Protein AF-A0AAF0U8C2-F1 (afdb_monomer)

Radius of gyration: 14.02 Å; Cα contacts (8 Å, |Δi|>4): 95; chains: 1; bounding box: 35×27×34 Å

Mean predicted aligned error: 8.29 Å

Nearest PDB structures (foldseek):
  4i93-assembly2_B  TM=7.259E-01  e=4.109E-09  Arabidopsis thaliana
  4i93-assembly1_A  TM=7.192E-01  e=2.064E-08  Arabidopsis thaliana
  7xdy-assembly2_B  TM=7.247E-01  e=1.144E-03  Arabidopsis thaliana
  6cpy-assembly2_B  TM=8.165E-01  e=7.124E-03  Zea mays
  3hgk-assembly3_C  TM=7.751E-01  e=4.160E-03  Solanum pimpinellifolium

Foldseek 3Di:
DDPVLVVLVVVLVVVLVVVCVVVVDDDQLSSLQSVLQNLLCSQQVDRADLVCSVVPLVPDDLVNSGDPVCVPQADPVLSVLSNVLSVQSSDPDSVSHDGPVVVVVSVVVSVVVNPD

Sequence (116 aa):
MKWAMRLRVAFYLSQALDYCSSKGRVTPESVVYIFGTMLLDLLSGKHIPPSHALDLIRGKNFLMLMNSCLEGHFSNDDGSELVQLATRCLQYEARERPNAKSLVTSLMSLQKETEV

Solvent-accessible surface area (backbone atoms only — not comparable to full-atom values): 6716 Å² total; per-residue (Å²): 134,61,72,69,59,56,54,48,54,54,53,48,54,50,50,50,49,49,54,35,60,75,66,77,63,77,43,75,53,58,53,34,30,53,49,15,36,52,46,51,23,65,45,34,70,45,91,54,55,72,87,50,47,59,56,54,64,76,74,49,64,68,79,78,48,50,27,79,91,50,67,87,75,58,55,75,64,56,52,50,53,51,50,53,50,20,53,39,21,55,39,86,54,59,86,67,28,65,52,72,68,58,49,53,53,56,51,51,53,57,52,64,74,64,76,118

InterPro domains:
  IPR011009 Protein kinase-like domain superfamily [SSF56112] (22-112)
  IPR045845 Serine/threonine-protein kinase BSK [PTHR45863] (23-116)

Organism: Solanum verrucosum (NCBI:txid315347)

Secondary structure (DSSP, 8-state):
--HHHHHHHHHHHHHHHHHHHHTS---HHHHHHHHHHHHHHHHHSS---HHHHHHHHHHS-HHHHS-TTSTTTS-HHHHHHHHHHHHHHT-SSGGGSPPHHHHHHHHHHHHHHT--

pLDDT: mean 74.22, std 11.4, range [41.19, 93.0]

Structure (mmCIF, N/CA/C/O backbone):
data_AF-A0AAF0U8C2-F1
#
_entry.id   AF-A0AAF0U8C2-F1
#
loop_
_atom_site.group_PDB
_atom_site.id
_atom_site.type_symbol
_atom_site.label_atom_id
_atom_site.label_alt_id
_atom_site.label_comp_id
_atom_site.label_asym_id
_atom_site.label_entity_id
_atom_site.label_seq_id
_atom_site.pdbx_PDB_ins_code
_atom_site.Cartn_x
_atom_site.Cartn_y
_atom_site.Cartn_z
_atom_site.occupancy
_atom_site.B_iso_or_equiv
_atom_site.auth_seq_id
_atom_site.auth_comp_id
_atom_site.auth_asym_id
_atom_site.auth_atom_id
_atom_site.pdbx_PDB_model_num
ATOM 1 N N . MET A 1 1 ? -3.059 -0.627 17.576 1.00 53.72 1 MET A N 1
ATOM 2 C CA . MET A 1 1 ? -2.385 -1.595 16.668 1.00 53.72 1 MET A CA 1
ATOM 3 C C . MET A 1 1 ? -2.224 -2.957 17.356 1.00 53.72 1 MET A C 1
ATOM 5 O O . MET A 1 1 ? -1.328 -3.102 18.182 1.00 53.72 1 MET A O 1
ATOM 9 N N . LYS A 1 2 ? -3.085 -3.945 17.061 1.00 73.00 2 LYS A N 1
ATOM 10 C CA . LYS A 1 2 ? -2.978 -5.319 17.610 1.00 73.00 2 LYS A CA 1
ATOM 11 C C . LYS A 1 2 ? -1.702 -6.012 17.080 1.00 73.00 2 LYS A C 1
ATOM 13 O O . LYS A 1 2 ? -1.341 -5.799 15.925 1.00 73.00 2 LYS A O 1
ATOM 18 N N . TRP A 1 3 ? -1.038 -6.857 17.883 1.00 70.31 3 TRP A N 1
ATOM 19 C CA . TRP A 1 3 ? 0.205 -7.590 17.533 1.00 70.31 3 TRP A CA 1
ATOM 20 C C . TRP A 1 3 ? 0.158 -8.283 16.157 1.00 70.31 3 TRP A C 1
ATOM 22 O O . TRP A 1 3 ? 1.112 -8.210 15.385 1.00 70.31 3 TRP A O 1
ATOM 32 N N . ALA A 1 4 ? -0.995 -8.853 15.799 1.00 64.44 4 ALA A N 1
ATOM 33 C CA . ALA A 1 4 ? -1.225 -9.494 14.506 1.00 64.44 4 ALA A CA 1
ATOM 34 C C . ALA A 1 4 ? -0.991 -8.568 13.293 1.00 64.44 4 ALA A C 1
ATOM 36 O O . ALA A 1 4 ? -0.468 -9.017 12.278 1.00 64.44 4 ALA A O 1
ATOM 37 N N . MET A 1 5 ? -1.326 -7.274 13.385 1.00 67.62 5 MET A N 1
ATOM 38 C CA . MET A 1 5 ? -1.074 -6.322 12.291 1.00 67.62 5 MET A CA 1
ATOM 39 C C . MET A 1 5 ? 0.422 -6.054 12.112 1.00 67.62 5 MET A C 1
ATOM 41 O O . MET A 1 5 ? 0.897 -5.959 10.985 1.00 67.62 5 MET A O 1
ATOM 45 N N . ARG A 1 6 ? 1.180 -5.988 13.214 1.00 70.00 6 ARG A N 1
ATOM 46 C CA . ARG A 1 6 ? 2.633 -5.762 13.169 1.00 70.00 6 ARG A CA 1
ATOM 47 C C . ARG A 1 6 ? 3.360 -6.937 12.513 1.00 70.00 6 ARG A C 1
ATOM 49 O O . ARG A 1 6 ? 4.198 -6.722 11.644 1.00 70.00 6 ARG A O 1
ATOM 56 N N . LEU A 1 7 ? 2.991 -8.167 12.879 1.00 72.81 7 LEU A N 1
ATOM 57 C CA . LEU A 1 7 ? 3.533 -9.379 12.255 1.00 72.81 7 LEU A CA 1
ATOM 58 C C . LEU A 1 7 ? 3.214 -9.458 10.760 1.00 72.81 7 LEU A C 1
ATOM 60 O O . LEU A 1 7 ? 4.071 -9.856 9.977 1.00 72.81 7 LEU A O 1
ATOM 64 N N . ARG A 1 8 ? 2.012 -9.035 10.354 1.00 67.81 8 ARG A N 1
ATOM 65 C CA . ARG A 1 8 ? 1.648 -8.970 8.935 1.00 67.81 8 ARG A CA 1
ATOM 66 C C . ARG A 1 8 ? 2.541 -8.009 8.166 1.00 67.81 8 ARG A C 1
ATOM 68 O O . ARG A 1 8 ? 3.118 -8.423 7.172 1.00 67.81 8 ARG A O 1
ATOM 75 N N . VAL A 1 9 ? 2.720 -6.777 8.646 1.00 73.12 9 VAL A N 1
ATOM 76 C CA . VAL A 1 9 ? 3.624 -5.802 8.007 1.00 73.12 9 VAL A CA 1
ATOM 77 C C . VAL A 1 9 ? 5.038 -6.375 7.855 1.00 73.12 9 VAL A C 1
ATOM 79 O O . VAL A 1 9 ? 5.608 -6.308 6.770 1.00 73.12 9 VAL A O 1
ATOM 82 N N . ALA A 1 10 ? 5.582 -6.999 8.905 1.00 75.94 10 ALA A N 1
ATOM 83 C CA . ALA A 1 10 ? 6.913 -7.607 8.858 1.00 75.94 10 ALA A CA 1
ATOM 84 C C . ALA A 1 10 ? 7.021 -8.737 7.815 1.00 75.94 10 ALA A C 1
ATOM 86 O O . ALA A 1 10 ? 7.993 -8.787 7.063 1.00 75.94 10 ALA A O 1
ATOM 87 N N . PHE A 1 11 ? 6.012 -9.608 7.730 1.00 74.69 11 PHE A N 1
ATOM 88 C CA . PHE A 1 11 ? 5.945 -10.677 6.730 1.00 74.69 11 PHE A CA 1
ATOM 89 C C . PHE A 1 11 ? 5.855 -10.145 5.289 1.00 74.69 11 PHE A C 1
ATOM 91 O O . PHE A 1 11 ? 6.453 -10.710 4.380 1.00 74.69 11 PHE A O 1
ATOM 98 N N . TYR A 1 12 ? 5.161 -9.030 5.049 1.00 67.56 12 TYR A N 1
ATOM 99 C CA . TYR A 1 12 ? 5.122 -8.442 3.704 1.00 67.56 12 TYR A CA 1
ATOM 100 C C . TYR A 1 12 ? 6.420 -7.752 3.326 1.00 67.56 12 TYR A C 1
ATOM 102 O O . TYR A 1 12 ? 6.844 -7.860 2.179 1.00 67.56 12 TYR A O 1
ATOM 110 N N . LEU A 1 13 ? 7.079 -7.081 4.273 1.00 75.81 13 LEU A N 1
ATOM 111 C CA . LEU A 1 13 ? 8.407 -6.529 4.023 1.00 75.81 13 LEU A CA 1
ATOM 112 C C . LEU A 1 13 ? 9.390 -7.642 3.636 1.00 75.81 13 LEU A C 1
ATOM 114 O O . LEU A 1 13 ? 10.177 -7.445 2.712 1.00 75.81 13 LEU A O 1
ATOM 118 N N . SER A 1 14 ? 9.304 -8.826 4.260 1.00 76.50 14 SER A N 1
ATOM 119 C CA . SER A 1 14 ? 10.145 -9.965 3.872 1.00 76.50 14 SER A CA 1
ATOM 120 C C . SER A 1 14 ?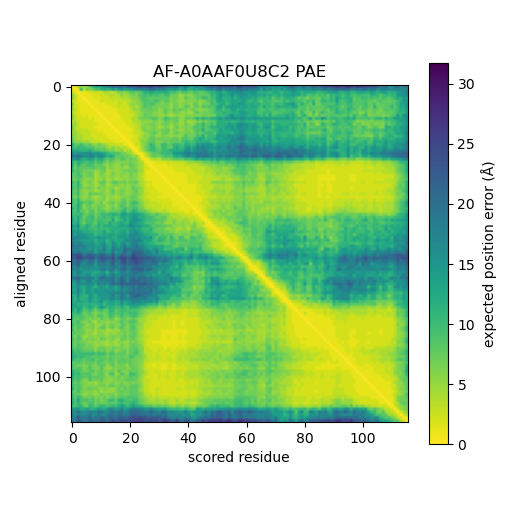 9.793 -10.532 2.492 1.00 76.50 14 SER A C 1
ATOM 122 O O . SER A 1 14 ? 10.706 -10.787 1.713 1.00 76.50 14 SER A O 1
ATOM 124 N N . GLN A 1 15 ? 8.510 -10.659 2.132 1.00 70.19 15 GLN A N 1
ATOM 125 C CA . GLN A 1 15 ? 8.107 -11.065 0.774 1.00 70.19 15 GLN A CA 1
ATOM 126 C C . GLN A 1 15 ? 8.514 -10.042 -0.294 1.00 70.19 15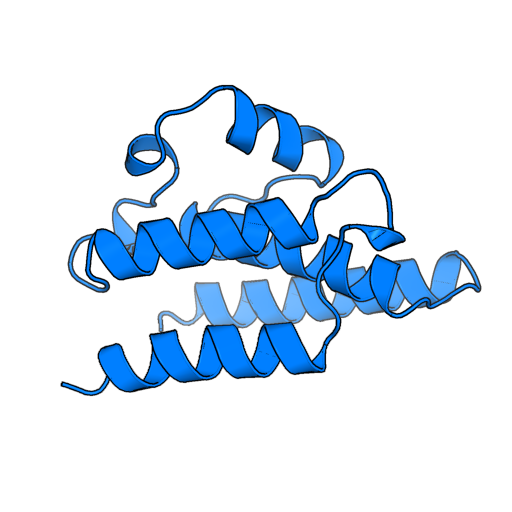 GLN A C 1
ATOM 128 O O . GLN A 1 15 ? 8.946 -10.421 -1.381 1.00 70.19 15 GLN A O 1
ATOM 133 N N . ALA A 1 16 ? 8.402 -8.746 0.008 1.00 70.69 16 ALA A N 1
ATOM 134 C CA . ALA A 1 16 ? 8.835 -7.679 -0.884 1.00 70.69 16 ALA A CA 1
ATOM 135 C C . ALA A 1 16 ? 10.344 -7.764 -1.136 1.00 70.69 16 ALA A C 1
ATOM 137 O O . ALA A 1 16 ? 10.777 -7.683 -2.283 1.00 70.69 16 ALA A O 1
ATOM 138 N N . LEU A 1 17 ? 11.127 -7.978 -0.074 1.00 71.06 17 LEU A N 1
ATOM 139 C CA . LEU A 1 17 ? 12.571 -8.193 -0.147 1.00 71.06 17 LEU A CA 1
ATOM 140 C C . LEU A 1 17 ? 12.926 -9.447 -0.960 1.00 71.06 17 LEU A C 1
ATOM 142 O O . LEU A 1 17 ? 13.805 -9.371 -1.813 1.00 71.06 17 LEU A O 1
ATOM 146 N N . ASP A 1 18 ? 12.228 -10.566 -0.759 1.00 75.25 18 ASP A N 1
ATOM 147 C CA . ASP A 1 18 ? 12.458 -11.814 -1.501 1.00 75.25 18 ASP A CA 1
ATOM 148 C C . ASP A 1 18 ? 12.103 -11.689 -2.995 1.00 75.25 18 ASP A C 1
ATOM 150 O O . ASP A 1 18 ? 12.884 -12.076 -3.869 1.00 75.25 18 ASP A O 1
ATOM 154 N N . TYR A 1 19 ? 10.976 -11.047 -3.323 1.00 68.62 19 TYR A N 1
ATOM 155 C CA . TYR A 1 19 ? 10.604 -10.735 -4.708 1.00 68.62 19 TYR A CA 1
ATOM 156 C C . TYR A 1 19 ? 11.641 -9.823 -5.382 1.00 68.62 19 TYR A C 1
ATOM 158 O O . TYR A 1 19 ? 12.044 -10.051 -6.525 1.00 68.62 19 TYR A O 1
ATOM 166 N N . CYS A 1 20 ? 12.104 -8.802 -4.656 1.00 67.44 20 CYS A N 1
ATOM 167 C CA . CYS A 1 20 ? 13.154 -7.888 -5.092 1.00 67.44 20 CYS A CA 1
ATOM 168 C C . CYS A 1 20 ? 14.484 -8.618 -5.358 1.00 67.44 20 CYS A C 1
ATOM 170 O O . CYS A 1 20 ? 15.110 -8.389 -6.395 1.00 67.44 20 CYS A O 1
ATOM 172 N N . SER A 1 21 ? 14.882 -9.524 -4.460 1.00 67.06 21 SER A N 1
ATOM 173 C CA . SER A 1 21 ? 16.098 -10.338 -4.581 1.00 67.06 21 SER A CA 1
ATOM 174 C C . SER A 1 21 ? 16.027 -11.343 -5.732 1.00 67.06 21 SER A C 1
ATOM 176 O O . SER A 1 21 ? 16.964 -11.448 -6.519 1.00 67.06 21 SER A O 1
ATOM 178 N N . SER A 1 22 ? 14.915 -12.069 -5.866 1.00 70.12 22 SER A N 1
ATOM 179 C CA . SER A 1 22 ? 14.769 -13.171 -6.831 1.00 70.12 22 SER A CA 1
ATOM 180 C C . SER A 1 22 ? 14.662 -12.709 -8.287 1.00 70.12 22 SER A C 1
ATOM 182 O O . SER A 1 22 ? 15.096 -13.417 -9.195 1.00 70.12 22 SER A O 1
ATOM 184 N N . LYS A 1 23 ? 14.109 -11.516 -8.539 1.00 66.81 23 LYS A N 1
ATOM 185 C CA . LYS A 1 23 ? 13.924 -10.979 -9.900 1.00 66.81 23 LYS A CA 1
ATOM 186 C C . LYS A 1 23 ? 15.109 -10.157 -10.412 1.00 66.81 23 LYS A C 1
ATOM 188 O O . LYS A 1 23 ? 15.090 -9.745 -11.572 1.00 66.81 23 LYS A O 1
ATOM 193 N N . GLY A 1 24 ? 16.110 -9.880 -9.571 1.00 64.81 24 GLY A N 1
ATOM 194 C CA . GLY A 1 24 ? 17.327 -9.144 -9.946 1.00 64.81 24 GLY A CA 1
ATOM 195 C C . GLY A 1 24 ? 17.097 -7.713 -10.460 1.00 64.81 24 GLY A C 1
ATOM 196 O O . GLY A 1 24 ? 18.006 -7.105 -11.019 1.00 64.81 24 GLY A O 1
ATOM 197 N N . ARG A 1 25 ? 15.882 -7.170 -10.310 1.00 62.34 25 ARG A N 1
ATOM 198 C CA . ARG A 1 25 ? 15.482 -5.826 -10.752 1.00 62.34 25 ARG A CA 1
ATOM 199 C C . ARG A 1 25 ? 14.573 -5.198 -9.708 1.00 62.34 25 ARG A C 1
ATOM 201 O O . ARG A 1 25 ? 13.349 -5.260 -9.811 1.00 62.34 25 ARG A O 1
ATOM 208 N N . VAL A 1 26 ? 15.186 -4.580 -8.705 1.00 72.94 26 VAL A N 1
ATOM 209 C CA . VAL A 1 26 ? 14.468 -3.739 -7.747 1.00 72.94 26 VAL A CA 1
ATOM 210 C C . VAL A 1 26 ? 14.256 -2.382 -8.393 1.00 72.94 26 VAL A C 1
ATOM 212 O O . VAL A 1 26 ? 15.185 -1.588 -8.513 1.00 72.94 26 VAL A O 1
ATOM 215 N N . THR A 1 27 ? 13.035 -2.138 -8.849 1.00 82.06 27 THR A N 1
ATOM 216 C CA . THR A 1 27 ? 12.629 -0.823 -9.355 1.00 82.06 27 THR A CA 1
ATOM 217 C C . THR A 1 27 ? 11.764 -0.136 -8.300 1.00 82.06 27 THR A C 1
ATOM 219 O O . THR A 1 27 ? 10.963 -0.824 -7.651 1.00 82.06 27 THR A O 1
ATOM 222 N N . PRO A 1 28 ? 11.879 1.186 -8.101 1.00 81.81 28 PRO A N 1
ATOM 223 C CA . PRO A 1 28 ? 10.994 1.916 -7.195 1.00 81.81 28 PRO A CA 1
ATOM 224 C C . PRO A 1 28 ? 9.513 1.595 -7.445 1.00 81.81 28 PRO A C 1
ATOM 226 O O . PRO A 1 28 ? 8.747 1.384 -6.511 1.00 81.81 28 PRO A O 1
ATOM 229 N N . GLU A 1 29 ? 9.125 1.441 -8.707 1.00 86.38 29 GLU A N 1
ATOM 230 C CA . GLU A 1 29 ? 7.759 1.169 -9.141 1.00 86.38 29 GLU A CA 1
ATOM 231 C C . GLU A 1 29 ? 7.284 -0.232 -8.732 1.00 86.38 29 GLU A C 1
ATOM 233 O O . GLU A 1 29 ? 6.106 -0.420 -8.419 1.00 86.38 29 GLU A O 1
ATOM 238 N N . SER A 1 30 ? 8.175 -1.232 -8.724 1.00 83.00 30 SER A N 1
ATOM 239 C CA . SER A 1 30 ? 7.854 -2.571 -8.204 1.00 83.00 30 SER A CA 1
ATOM 240 C C . SER A 1 30 ? 7.640 -2.572 -6.691 1.00 83.00 30 SER A C 1
ATOM 242 O O . SER A 1 30 ? 6.718 -3.228 -6.210 1.00 83.00 30 SER A O 1
ATOM 244 N N . VAL A 1 31 ? 8.425 -1.783 -5.950 1.00 83.19 31 VAL A N 1
ATOM 245 C CA . VAL A 1 31 ? 8.262 -1.629 -4.496 1.00 83.19 31 VAL A CA 1
ATOM 246 C C . VAL A 1 31 ? 6.931 -0.948 -4.183 1.00 83.19 31 VAL A C 1
ATOM 248 O O . VAL A 1 31 ? 6.196 -1.409 -3.313 1.00 83.19 31 VAL A O 1
ATOM 251 N N . VAL A 1 32 ? 6.578 0.094 -4.940 1.00 89.06 32 VAL A N 1
ATOM 252 C CA . VAL A 1 32 ? 5.286 0.787 -4.824 1.00 89.06 32 VAL A CA 1
ATOM 253 C C . VAL A 1 32 ? 4.113 -0.159 -5.080 1.00 89.06 32 VAL A C 1
ATOM 255 O O . VAL A 1 32 ? 3.140 -0.148 -4.332 1.00 89.06 32 VAL A O 1
ATOM 258 N N . TYR A 1 33 ? 4.210 -1.020 -6.092 1.00 85.94 33 TYR A N 1
ATOM 259 C CA . TYR A 1 33 ? 3.156 -1.989 -6.390 1.00 85.94 33 TYR A CA 1
ATOM 260 C C . TYR A 1 33 ? 2.918 -2.969 -5.235 1.00 85.94 33 TYR A C 1
ATOM 262 O O . TYR A 1 33 ? 1.782 -3.163 -4.801 1.00 85.94 33 TYR A O 1
ATOM 270 N N . ILE A 1 34 ? 3.994 -3.535 -4.679 1.00 82.50 34 ILE A N 1
ATOM 271 C CA . ILE A 1 34 ? 3.903 -4.446 -3.529 1.00 82.50 34 ILE A CA 1
ATOM 272 C C . ILE A 1 34 ? 3.361 -3.701 -2.302 1.00 82.50 34 ILE A C 1
ATOM 274 O O . ILE A 1 34 ? 2.502 -4.219 -1.587 1.00 82.50 34 ILE A O 1
ATOM 278 N N . PHE A 1 35 ? 3.773 -2.451 -2.097 1.00 86.25 35 PHE A N 1
ATOM 279 C CA . PHE A 1 35 ? 3.226 -1.604 -1.042 1.00 86.25 35 PHE A CA 1
ATOM 280 C C . PHE A 1 35 ? 1.703 -1.412 -1.171 1.00 86.25 35 PHE A C 1
ATOM 282 O O . PHE A 1 35 ? 0.989 -1.511 -0.176 1.00 86.25 35 PHE A O 1
ATOM 289 N N . GLY A 1 36 ? 1.183 -1.233 -2.390 1.00 87.94 36 GLY A N 1
ATOM 290 C CA . GLY A 1 36 ? -0.258 -1.151 -2.651 1.00 87.94 36 GLY A CA 1
ATOM 291 C C . GLY A 1 36 ? -1.038 -2.390 -2.202 1.00 87.94 36 GLY A C 1
ATOM 292 O O . GLY A 1 36 ? -2.102 -2.260 -1.599 1.00 87.94 36 GLY A O 1
ATOM 293 N N . THR A 1 37 ? -0.488 -3.590 -2.420 1.00 82.81 37 THR A N 1
ATOM 294 C CA . THR A 1 37 ? -1.108 -4.834 -1.921 1.00 82.81 37 THR A CA 1
ATOM 295 C C . THR A 1 37 ? -1.125 -4.887 -0.394 1.00 82.81 37 THR A C 1
ATOM 297 O O . THR A 1 37 ? -2.139 -5.245 0.201 1.00 82.81 37 THR A O 1
ATOM 300 N N . MET A 1 38 ? -0.049 -4.429 0.254 1.00 83.38 38 MET A N 1
ATOM 301 C CA . MET A 1 38 ? 0.026 -4.356 1.712 1.00 83.38 38 MET A CA 1
ATOM 302 C C . MET A 1 38 ? -1.030 -3.402 2.291 1.00 83.38 38 MET A C 1
ATOM 304 O O . MET A 1 38 ? -1.629 -3.721 3.316 1.00 83.38 38 MET A O 1
ATOM 308 N N . LEU A 1 39 ? -1.302 -2.265 1.637 1.00 84.62 39 LEU A N 1
ATOM 309 C CA . LEU A 1 39 ? -2.363 -1.345 2.063 1.00 84.62 39 LEU A CA 1
ATOM 310 C C . LEU A 1 39 ? -3.749 -2.008 2.034 1.00 84.62 39 LEU A C 1
ATOM 312 O O . LEU A 1 39 ? -4.484 -1.915 3.017 1.00 84.62 39 LEU A O 1
ATOM 316 N N . LEU A 1 40 ? -4.095 -2.723 0.957 1.00 80.06 40 LEU A N 1
ATOM 317 C CA . LEU A 1 40 ? -5.371 -3.451 0.880 1.00 80.06 40 LEU A CA 1
ATOM 318 C C . LEU A 1 40 ? -5.479 -4.556 1.936 1.00 80.06 40 LEU A C 1
ATOM 320 O O . LEU A 1 40 ? -6.559 -4.809 2.472 1.00 80.06 40 LEU A O 1
ATOM 324 N N . ASP A 1 41 ? -4.369 -5.206 2.260 1.00 78.44 41 ASP A N 1
ATOM 325 C CA . ASP A 1 41 ? -4.324 -6.257 3.272 1.00 78.44 41 ASP A CA 1
ATOM 326 C C . ASP A 1 41 ? -4.500 -5.710 4.686 1.00 78.44 41 ASP A C 1
ATOM 328 O O . ASP A 1 41 ? -5.156 -6.340 5.521 1.00 78.44 41 ASP A O 1
ATOM 332 N N . LEU A 1 42 ? -3.946 -4.525 4.948 1.00 78.00 42 LEU A N 1
ATOM 333 C CA . LEU A 1 42 ? -4.172 -3.789 6.188 1.00 78.00 42 LEU A CA 1
ATOM 334 C C . LEU A 1 42 ? -5.645 -3.405 6.328 1.00 78.00 42 LEU A C 1
ATOM 336 O O . LEU A 1 42 ? -6.233 -3.682 7.371 1.00 78.00 42 LEU A O 1
ATOM 340 N N . LEU A 1 43 ? -6.241 -2.856 5.268 1.00 77.12 43 LEU A N 1
ATOM 341 C CA . LEU A 1 43 ? -7.643 -2.431 5.226 1.00 77.12 43 LEU A CA 1
ATOM 342 C C . LEU A 1 43 ? -8.628 -3.600 5.345 1.00 77.12 43 LEU A C 1
ATOM 344 O O . LEU A 1 43 ? -9.602 -3.532 6.092 1.00 77.12 43 LEU A O 1
ATOM 348 N N . SER A 1 44 ? -8.366 -4.700 4.644 1.00 75.44 44 SER A N 1
ATOM 349 C CA . SER A 1 44 ? -9.262 -5.859 4.619 1.00 75.44 44 SER A CA 1
ATOM 350 C C . SER A 1 44 ? -9.051 -6.845 5.746 1.00 75.44 44 SER A C 1
ATOM 352 O O . SER A 1 44 ? -9.913 -7.686 6.014 1.00 75.44 44 SER A O 1
ATOM 354 N N . GLY A 1 45 ? -7.892 -6.791 6.403 1.00 73.94 45 GLY A N 1
ATOM 355 C CA . GLY A 1 45 ? -7.477 -7.828 7.331 1.00 73.94 45 GLY A CA 1
ATOM 356 C C . GLY A 1 45 ? -7.426 -9.218 6.696 1.00 73.94 45 GLY A C 1
ATOM 357 O O . GLY A 1 45 ? -7.365 -10.206 7.427 1.00 73.94 45 GLY A O 1
ATOM 358 N N . LYS A 1 46 ? -7.366 -9.328 5.367 1.00 73.00 46 LYS A N 1
ATOM 359 C CA . LYS A 1 46 ? -7.195 -10.586 4.625 1.00 73.00 46 LYS A CA 1
ATOM 360 C C . LYS A 1 46 ? -5.899 -10.534 3.832 1.00 73.00 46 LYS A C 1
ATOM 362 O O . LYS A 1 46 ? -5.413 -9.447 3.557 1.00 73.00 46 LYS A O 1
ATOM 367 N N . HIS A 1 47 ? -5.309 -11.689 3.552 1.00 72.31 47 HIS A N 1
ATOM 368 C CA . HIS A 1 47 ? -4.177 -11.767 2.634 1.00 72.31 47 HIS A CA 1
ATOM 369 C C . HIS A 1 47 ? -4.726 -11.733 1.207 1.00 72.31 47 HIS A C 1
ATOM 371 O O . HIS A 1 47 ? -5.443 -12.658 0.818 1.00 72.31 47 HIS A O 1
ATOM 377 N N . ILE A 1 48 ? -4.443 -10.668 0.459 1.00 69.19 48 ILE A N 1
ATOM 378 C CA . ILE A 1 48 ? -4.878 -10.486 -0.922 1.00 69.19 48 ILE A CA 1
ATOM 379 C C . ILE A 1 48 ? -3.656 -10.684 -1.821 1.00 69.19 48 ILE A C 1
ATOM 381 O O . ILE A 1 48 ? -2.7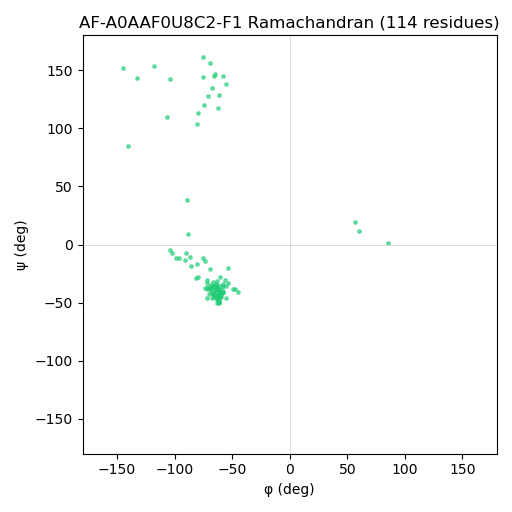58 -9.841 -1.852 1.00 69.19 48 ILE A O 1
ATOM 385 N N . PRO A 1 49 ? -3.603 -11.782 -2.594 1.00 67.88 49 PRO A N 1
ATOM 386 C CA . PRO A 1 49 ? -2.555 -11.955 -3.584 1.00 67.88 49 PRO A CA 1
ATOM 387 C C . PRO A 1 49 ? -2.563 -10.790 -4.586 1.00 67.88 49 PRO A C 1
ATOM 389 O O . PRO A 1 49 ? -3.649 -10.348 -4.975 1.00 67.88 49 PRO A O 1
ATOM 392 N N . PRO A 1 50 ? -1.399 -10.340 -5.088 1.00 66.25 50 PRO A N 1
ATOM 393 C CA . PRO A 1 50 ? -1.328 -9.225 -6.034 1.00 66.25 50 PRO A CA 1
ATOM 394 C C . PRO A 1 50 ? -2.210 -9.407 -7.278 1.00 66.25 50 PRO A C 1
ATOM 396 O O . PRO A 1 50 ? -2.786 -8.443 -7.776 1.00 66.25 50 PRO A O 1
ATOM 399 N N . SER A 1 51 ? -2.385 -10.653 -7.735 1.00 67.38 51 SER A N 1
ATOM 400 C CA . SER A 1 51 ? -3.276 -11.004 -8.847 1.00 67.38 51 SER A CA 1
ATOM 401 C C . SER A 1 51 ? -4.752 -10.702 -8.574 1.00 67.38 51 SER A C 1
ATOM 403 O O . SER A 1 51 ? -5.475 -10.371 -9.501 1.00 67.38 51 SER A O 1
ATOM 405 N N . HIS A 1 52 ? -5.193 -10.786 -7.318 1.00 66.06 52 HIS A N 1
ATOM 406 C CA . HIS A 1 52 ? -6.582 -10.564 -6.907 1.00 66.06 52 HIS A CA 1
ATOM 407 C C . HIS A 1 52 ? -6.843 -9.133 -6.415 1.00 66.06 52 HIS A C 1
ATOM 409 O O . HIS A 1 52 ? -7.996 -8.738 -6.247 1.00 66.06 52 HIS A O 1
ATOM 415 N N . ALA A 1 53 ? -5.791 -8.343 -6.182 1.00 67.38 53 ALA A N 1
ATOM 416 C CA . ALA A 1 53 ? -5.894 -6.980 -5.666 1.00 67.38 53 ALA A CA 1
ATOM 417 C C . ALA A 1 53 ? -6.698 -6.056 -6.601 1.00 67.38 53 ALA A C 1
ATOM 419 O O . ALA A 1 53 ? -7.547 -5.292 -6.143 1.00 67.38 53 ALA A O 1
ATOM 420 N N . LEU A 1 54 ? -6.484 -6.174 -7.915 1.00 65.38 54 LEU A N 1
ATOM 421 C CA . LEU A 1 54 ? -7.192 -5.383 -8.927 1.00 65.38 54 LEU A CA 1
ATOM 422 C C . LEU A 1 54 ? -8.672 -5.766 -9.057 1.00 65.38 54 LEU A C 1
ATOM 424 O O . LEU A 1 54 ? -9.517 -4.883 -9.207 1.00 65.38 54 LEU A O 1
ATOM 428 N N . ASP A 1 55 ? -8.993 -7.055 -8.945 1.00 66.12 55 ASP A N 1
ATOM 429 C CA . ASP A 1 55 ? -10.377 -7.546 -8.992 1.00 66.12 55 ASP A CA 1
ATOM 430 C C . ASP A 1 55 ? -11.1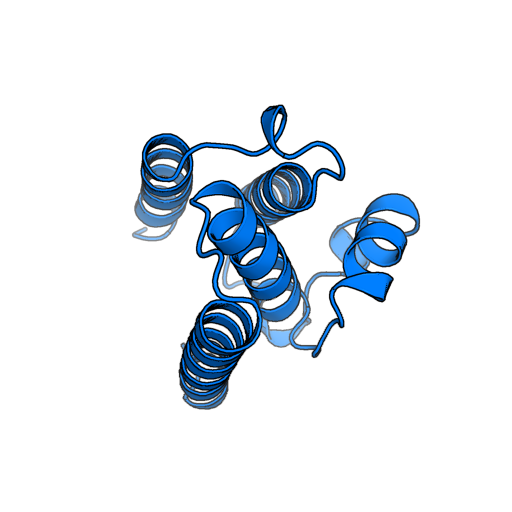76 -7.079 -7.770 1.00 66.12 55 ASP A C 1
ATOM 432 O O . ASP A 1 55 ? -12.352 -6.725 -7.872 1.00 66.12 55 ASP A O 1
ATOM 436 N N . LEU A 1 56 ? -10.517 -7.012 -6.610 1.00 65.19 56 LEU A N 1
ATOM 437 C CA . LEU A 1 56 ? -11.103 -6.500 -5.375 1.00 65.19 56 LEU A CA 1
ATOM 438 C C . LEU A 1 56 ? -11.379 -4.995 -5.436 1.00 65.19 56 LEU A C 1
ATOM 440 O O . LEU A 1 56 ? -12.423 -4.569 -4.947 1.00 65.19 56 LEU A O 1
ATOM 444 N N . ILE A 1 57 ? -10.497 -4.213 -6.065 1.00 65.94 57 ILE A N 1
ATOM 445 C CA . ILE A 1 57 ? -10.694 -2.770 -6.269 1.00 65.94 57 ILE A CA 1
ATOM 446 C C . ILE A 1 57 ? -11.814 -2.493 -7.282 1.00 65.94 57 ILE A C 1
ATOM 448 O O . ILE A 1 57 ? -12.624 -1.596 -7.076 1.00 65.94 57 ILE A O 1
ATOM 452 N N . ARG A 1 58 ? -11.870 -3.248 -8.386 1.00 64.31 58 ARG A N 1
ATOM 453 C CA . ARG A 1 58 ? -12.826 -3.001 -9.481 1.00 64.31 58 ARG A CA 1
ATOM 454 C C . ARG A 1 58 ? -14.236 -3.523 -9.202 1.00 64.31 58 ARG A C 1
ATOM 456 O O . ARG A 1 58 ? -15.190 -2.994 -9.761 1.00 64.31 58 ARG A O 1
ATO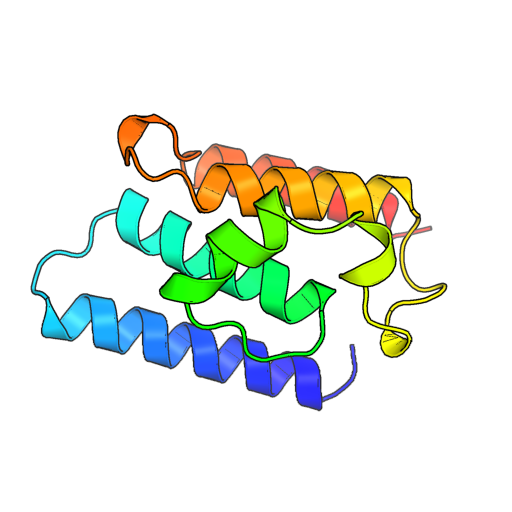M 463 N N . GLY A 1 59 ? -14.368 -4.572 -8.390 1.00 54.88 59 GLY A N 1
ATOM 464 C CA . GLY A 1 59 ? -15.626 -5.304 -8.223 1.00 54.88 59 GLY A CA 1
ATOM 465 C C . GLY A 1 59 ? -16.418 -5.009 -6.948 1.00 54.88 59 GLY A C 1
ATOM 466 O O . GLY A 1 59 ? -17.522 -5.536 -6.813 1.00 54.88 59 GLY A O 1
ATOM 467 N N . LYS A 1 60 ? -15.894 -4.234 -5.985 1.00 57.81 60 LYS A N 1
ATOM 468 C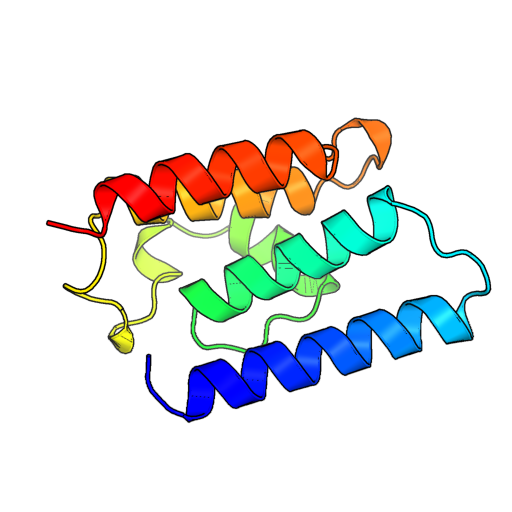 CA . LYS A 1 60 ? -16.539 -4.068 -4.669 1.00 57.81 60 LYS A CA 1
ATOM 469 C C . LYS A 1 60 ? -16.646 -2.622 -4.210 1.00 57.81 60 LYS A C 1
ATOM 471 O O . LYS A 1 60 ? -15.734 -1.822 -4.370 1.00 57.81 60 LYS A O 1
ATOM 476 N N . ASN A 1 61 ? -17.765 -2.339 -3.544 1.00 58.34 61 ASN A N 1
ATOM 477 C CA . ASN A 1 61 ? -17.957 -1.129 -2.759 1.00 58.34 61 ASN A CA 1
ATOM 478 C C . ASN A 1 61 ? -16.922 -1.103 -1.624 1.00 58.34 61 ASN A C 1
ATOM 480 O O . ASN A 1 61 ? -16.805 -2.082 -0.884 1.00 58.34 61 ASN A O 1
ATOM 484 N N . PHE A 1 62 ? -16.196 0.007 -1.482 1.00 58.53 62 PHE A N 1
ATOM 485 C CA . PHE A 1 62 ? -15.144 0.217 -0.480 1.00 58.53 62 PHE A CA 1
ATOM 486 C C . PHE A 1 62 ? -15.541 -0.246 0.939 1.00 58.53 62 PHE A C 1
ATOM 488 O O . PHE A 1 62 ? -14.762 -0.922 1.611 1.00 58.53 62 PHE A O 1
ATOM 495 N N . LEU A 1 63 ? -16.788 0.011 1.354 1.00 55.91 63 LEU A N 1
ATOM 496 C CA . LEU A 1 63 ? -17.315 -0.420 2.655 1.00 55.91 63 LEU A CA 1
ATOM 497 C C . LEU A 1 63 ? -17.222 -1.938 2.900 1.00 55.91 63 LEU A C 1
ATOM 499 O O . LEU A 1 63 ? -17.063 -2.356 4.039 1.00 55.91 63 LEU A O 1
ATOM 503 N N . MET A 1 64 ? -17.303 -2.775 1.860 1.00 57.94 64 MET A N 1
ATOM 504 C CA . MET A 1 64 ? -17.188 -4.236 1.998 1.00 57.94 64 MET A CA 1
ATOM 505 C C . MET A 1 64 ? -15.740 -4.728 2.099 1.00 57.94 64 MET A C 1
ATOM 507 O O . MET A 1 64 ? -15.508 -5.885 2.460 1.00 57.94 64 MET A O 1
ATOM 511 N N . LEU A 1 65 ? -14.771 -3.892 1.715 1.00 63.50 65 LEU A N 1
ATOM 512 C CA . LEU A 1 65 ? -13.351 -4.202 1.834 1.00 63.50 65 LEU A CA 1
ATOM 513 C C . LEU A 1 65 ? -12.840 -3.940 3.242 1.00 63.50 65 LEU A C 1
ATOM 515 O O . LEU A 1 65 ? -11.912 -4.624 3.645 1.00 63.50 65 LEU A O 1
ATOM 519 N N . MET A 1 66 ? -13.427 -3.001 3.982 1.00 64.62 66 MET A N 1
ATOM 520 C CA . MET A 1 66 ? -12.972 -2.645 5.320 1.00 64.62 66 MET A CA 1
ATOM 521 C C . MET A 1 66 ? -13.276 -3.762 6.327 1.00 64.62 66 MET A C 1
ATOM 523 O O . MET A 1 66 ? -14.394 -4.264 6.429 1.00 64.62 66 MET A O 1
ATOM 527 N N . ASN A 1 67 ? -12.256 -4.180 7.072 1.00 62.34 67 ASN A N 1
ATOM 528 C CA . ASN A 1 67 ? -12.407 -5.157 8.141 1.00 62.34 67 ASN A CA 1
ATOM 529 C C . ASN A 1 67 ? -13.239 -4.567 9.289 1.00 62.34 67 ASN A C 1
ATOM 531 O O . ASN A 1 67 ? -12.911 -3.490 9.782 1.00 62.34 67 ASN A O 1
ATOM 535 N N . SER A 1 68 ? -14.204 -5.324 9.817 1.00 58.25 68 SER A N 1
ATOM 536 C CA . SER A 1 68 ? -14.940 -4.995 11.050 1.00 58.25 68 SER A CA 1
ATOM 537 C C . SER A 1 68 ? -14.018 -4.717 12.255 1.00 58.25 68 SER A C 1
ATOM 539 O O . SER A 1 68 ? -14.409 -4.070 13.214 1.00 58.25 68 SER A O 1
ATOM 541 N N . CYS A 1 69 ? -12.755 -5.170 12.227 1.00 51.75 69 CYS A N 1
ATOM 542 C CA . CYS A 1 69 ? -11.750 -4.841 13.251 1.00 51.75 69 CYS A CA 1
ATOM 543 C C . CYS A 1 69 ? -11.166 -3.416 13.169 1.00 51.75 69 CYS A C 1
ATOM 545 O O . CYS A 1 69 ? -10.414 -3.044 14.071 1.00 51.75 69 CYS A O 1
ATOM 547 N N . LEU A 1 70 ? -11.417 -2.677 12.086 1.00 59.66 70 LEU A N 1
ATOM 548 C CA . LEU A 1 70 ? -11.014 -1.276 11.896 1.00 59.66 70 LEU A CA 1
ATOM 549 C C . LEU A 1 70 ? -12.201 -0.315 12.080 1.00 59.66 70 LEU A C 1
ATOM 551 O O . LEU A 1 70 ? -12.017 0.899 12.048 1.00 59.66 70 LEU A O 1
ATOM 555 N N . GLU A 1 71 ? -13.401 -0.861 12.278 1.00 60.31 71 GLU A N 1
ATOM 556 C CA . GLU A 1 71 ? -14.643 -0.119 12.468 1.00 60.31 71 GLU A CA 1
ATOM 557 C C . GLU A 1 71 ? -14.532 0.741 13.741 1.00 60.31 71 GLU A C 1
ATOM 559 O O . GLU A 1 71 ? -14.291 0.226 14.834 1.00 60.31 71 GLU A O 1
ATOM 564 N N . GLY A 1 72 ? -14.611 2.067 13.583 1.00 60.81 72 GLY A N 1
ATOM 565 C CA . GLY A 1 72 ? -14.435 3.044 14.667 1.00 60.81 72 GLY A CA 1
ATOM 566 C C . GLY A 1 72 ? -12.988 3.459 14.979 1.00 60.81 72 GLY A C 1
ATOM 567 O O . GLY A 1 72 ? -12.787 4.262 15.885 1.00 60.81 72 GLY A O 1
ATOM 568 N N . HIS A 1 73 ? -11.983 2.950 14.253 1.00 62.94 73 HIS A N 1
ATOM 569 C CA . HIS A 1 73 ? -10.576 3.363 14.411 1.00 62.94 73 HIS A CA 1
ATOM 570 C C . HIS A 1 73 ? -10.097 4.395 13.378 1.00 62.94 73 HIS A C 1
ATOM 572 O O . HIS A 1 73 ? -9.016 4.950 13.555 1.00 62.94 73 HIS A O 1
ATOM 578 N N . PHE A 1 74 ? -10.877 4.635 12.322 1.00 65.19 74 PHE A N 1
ATOM 579 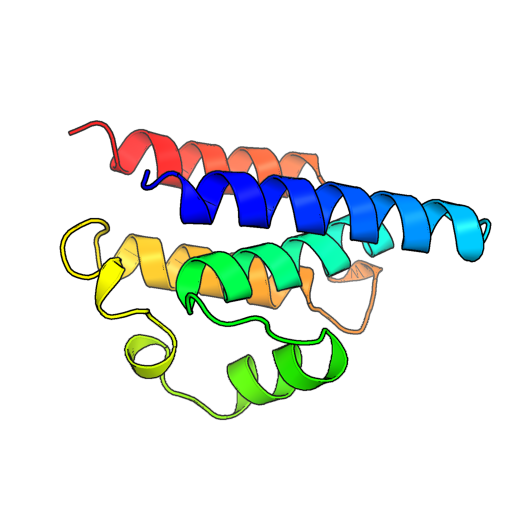C CA . PHE A 1 74 ? -10.592 5.587 11.244 1.00 65.19 74 PHE A CA 1
ATOM 580 C C . PHE A 1 74 ? -11.911 6.206 10.782 1.00 65.19 74 PHE A C 1
ATOM 582 O O . PHE A 1 74 ? -12.958 5.552 10.887 1.00 65.19 74 PHE A O 1
ATOM 589 N N . SER A 1 75 ? -11.881 7.436 10.266 1.00 71.81 75 SER A N 1
ATOM 590 C CA . SER A 1 75 ? -13.059 7.990 9.601 1.00 71.81 75 SER A CA 1
ATOM 591 C C . SER A 1 75 ? -13.312 7.252 8.277 1.00 71.81 75 SER A C 1
ATOM 593 O O . SER A 1 75 ? -12.403 6.659 7.684 1.00 71.81 75 SER A O 1
ATOM 595 N N . ASN A 1 76 ? -14.558 7.266 7.794 1.00 70.69 76 ASN A N 1
ATOM 596 C CA . ASN A 1 76 ? -14.866 6.701 6.473 1.00 70.69 76 ASN A CA 1
ATOM 597 C C . ASN A 1 76 ? -14.091 7.419 5.351 1.00 70.69 76 ASN A C 1
ATOM 599 O O . ASN A 1 76 ? -13.775 6.786 4.341 1.00 70.69 76 ASN A O 1
ATOM 603 N N . ASP A 1 77 ? -13.757 8.696 5.549 1.00 78.19 77 ASP A N 1
ATOM 604 C CA . ASP A 1 77 ? -13.004 9.507 4.594 1.00 78.19 77 ASP A CA 1
ATOM 605 C C . ASP A 1 77 ? -11.532 9.064 4.537 1.00 78.19 77 ASP A C 1
ATOM 607 O O . ASP A 1 77 ? -11.034 8.767 3.450 1.00 78.19 77 ASP A O 1
ATOM 611 N N . ASP A 1 78 ? -10.878 8.858 5.688 1.00 79.50 78 ASP A N 1
ATOM 612 C CA . ASP A 1 78 ? -9.498 8.338 5.755 1.00 79.50 78 ASP A CA 1
ATOM 613 C C . ASP A 1 78 ? -9.381 6.959 5.102 1.00 79.50 78 ASP A C 1
ATOM 615 O O . ASP A 1 78 ? -8.423 6.649 4.386 1.00 79.50 78 ASP A O 1
ATOM 619 N N . GLY A 1 79 ? -10.376 6.104 5.352 1.00 78.44 79 GLY A N 1
ATOM 620 C CA . GLY A 1 79 ? -10.438 4.776 4.764 1.00 78.44 79 GLY A CA 1
ATOM 621 C C . GLY A 1 79 ? -10.559 4.826 3.237 1.00 78.44 79 GLY A C 1
ATOM 622 O O . GLY A 1 79 ? -9.863 4.081 2.538 1.00 78.44 79 GLY A O 1
ATOM 623 N N . SER A 1 80 ? -11.410 5.719 2.722 1.00 79.94 80 SER A N 1
ATOM 624 C CA . SER A 1 80 ? -11.584 5.949 1.285 1.00 79.94 80 SER A CA 1
ATOM 625 C C . SER A 1 80 ? -10.285 6.445 0.645 1.00 79.94 80 SER A C 1
ATOM 627 O O . SER A 1 80 ? -9.836 5.882 -0.358 1.00 79.94 80 SER A O 1
ATOM 629 N N . GLU A 1 81 ? -9.622 7.426 1.259 1.00 84.75 81 GLU A N 1
ATOM 630 C CA . GLU A 1 81 ? -8.339 7.958 0.791 1.00 84.75 81 GLU A CA 1
ATOM 631 C C . GLU A 1 81 ? -7.235 6.891 0.782 1.00 84.75 81 GLU A C 1
ATOM 633 O O . GLU A 1 81 ? -6.472 6.774 -0.186 1.00 84.75 81 GLU A O 1
ATOM 638 N N . LEU A 1 82 ? -7.178 6.035 1.808 1.00 85.25 82 LEU A N 1
ATOM 639 C CA . LEU A 1 82 ? -6.206 4.945 1.861 1.00 85.25 82 LEU A CA 1
ATOM 640 C C . LEU A 1 82 ? -6.445 3.904 0.753 1.00 85.25 82 LEU A C 1
ATOM 642 O O . LEU A 1 82 ? -5.485 3.385 0.175 1.00 85.25 82 LEU A O 1
ATOM 646 N N . VAL A 1 83 ? -7.705 3.635 0.391 1.00 83.31 83 VAL A N 1
ATOM 647 C CA . VAL A 1 83 ? -8.040 2.764 -0.749 1.00 83.31 83 VAL A CA 1
ATOM 648 C C . VAL A 1 83 ? -7.735 3.411 -2.089 1.00 83.31 83 VAL A C 1
ATOM 650 O O . VAL A 1 83 ? -7.218 2.733 -2.984 1.00 83.31 83 VAL A O 1
ATOM 653 N N . GLN A 1 84 ? -7.974 4.711 -2.244 1.00 86.62 84 GLN A N 1
ATOM 654 C CA . GLN A 1 84 ? -7.547 5.428 -3.443 1.00 86.62 84 GLN A CA 1
ATOM 655 C C . GLN A 1 84 ? -6.022 5.390 -3.600 1.00 86.62 84 GLN A C 1
ATOM 657 O O . GLN A 1 84 ? -5.506 5.177 -4.702 1.00 86.62 84 GLN A O 1
ATOM 662 N N . LEU A 1 85 ? -5.276 5.544 -2.504 1.00 89.62 85 LEU A N 1
ATOM 663 C CA . LEU A 1 85 ? -3.821 5.428 -2.509 1.00 89.62 85 LEU 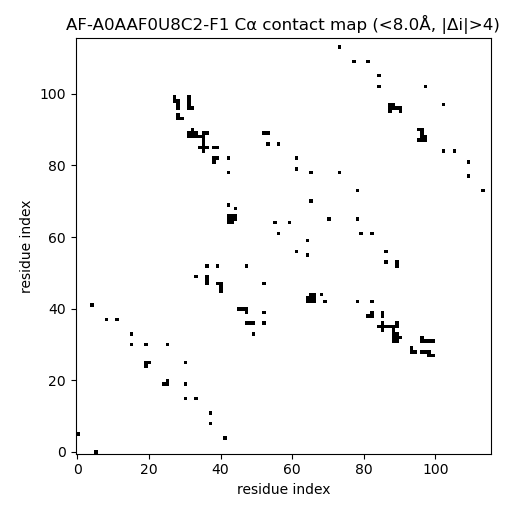A CA 1
ATOM 664 C C . LEU A 1 85 ? -3.366 4.013 -2.894 1.00 89.62 85 LEU A C 1
ATOM 666 O O . LEU A 1 85 ? -2.508 3.870 -3.770 1.00 89.62 85 LEU A O 1
ATOM 670 N N . ALA A 1 86 ? -3.971 2.975 -2.310 1.00 89.00 86 ALA A N 1
ATOM 671 C CA . ALA A 1 86 ? -3.695 1.582 -2.660 1.00 89.00 86 ALA A CA 1
ATOM 672 C C . ALA A 1 86 ? -3.980 1.298 -4.145 1.00 89.00 86 ALA A C 1
ATOM 674 O O . ALA A 1 86 ? -3.163 0.684 -4.831 1.00 89.00 86 ALA A O 1
ATOM 675 N N . THR A 1 87 ? -5.086 1.827 -4.671 1.00 86.94 87 THR A N 1
ATOM 676 C CA . THR A 1 87 ? -5.470 1.701 -6.084 1.00 86.94 87 THR A CA 1
ATOM 677 C C . THR A 1 87 ? -4.434 2.325 -7.015 1.00 86.94 87 THR A C 1
ATOM 679 O O . THR A 1 87 ? -4.024 1.697 -7.990 1.00 86.94 87 THR A O 1
ATOM 682 N N . ARG A 1 88 ? -3.943 3.529 -6.693 1.00 90.44 88 ARG A N 1
ATOM 683 C CA . ARG A 1 88 ? -2.878 4.188 -7.467 1.00 90.44 88 ARG A CA 1
ATOM 684 C C . ARG A 1 88 ? -1.559 3.414 -7.428 1.00 90.44 88 ARG A C 1
ATOM 686 O O . ARG A 1 88 ? -0.860 3.345 -8.434 1.00 90.44 88 ARG A O 1
ATOM 693 N N . CYS A 1 89 ? -1.222 2.796 -6.297 1.00 91.19 89 CYS A N 1
ATOM 694 C CA . CYS A 1 89 ? -0.035 1.941 -6.190 1.00 91.19 89 CYS A CA 1
ATOM 695 C C . CYS A 1 89 ? -0.122 0.697 -7.083 1.00 91.19 89 CYS A C 1
ATOM 697 O O . CYS A 1 89 ? 0.888 0.244 -7.618 1.00 91.19 89 CYS A O 1
ATOM 699 N N . LEU A 1 90 ? -1.331 0.161 -7.257 1.00 88.19 90 LEU A N 1
ATOM 700 C CA . LEU A 1 90 ? -1.597 -1.080 -7.980 1.00 88.19 90 LEU A CA 1
ATOM 701 C C . LEU A 1 90 ? -1.820 -0.894 -9.482 1.00 88.19 90 LEU A C 1
ATOM 703 O O . LEU A 1 90 ? -2.169 -1.858 -10.163 1.00 88.19 90 LEU A O 1
ATOM 707 N N . GLN A 1 91 ? -1.582 0.307 -10.017 1.00 86.50 91 GLN A N 1
ATOM 708 C CA . GLN A 1 91 ? -1.700 0.550 -11.451 1.00 86.50 91 GLN A CA 1
ATOM 709 C C . GLN A 1 91 ? -0.830 -0.413 -12.263 1.00 86.50 91 GLN A C 1
ATOM 711 O O . GLN A 1 91 ? 0.323 -0.708 -11.916 1.00 86.50 91 GLN A O 1
ATOM 716 N N . TYR A 1 92 ? -1.405 -0.906 -13.361 1.00 82.94 92 TYR A N 1
ATOM 717 C CA . TYR A 1 92 ? -0.733 -1.842 -14.259 1.00 82.94 92 TYR A CA 1
ATOM 718 C C . TYR A 1 92 ? 0.524 -1.198 -14.855 1.00 82.94 92 TYR A C 1
ATOM 720 O O . TYR A 1 92 ? 1.622 -1.748 -14.743 1.00 82.94 92 TYR A O 1
ATOM 728 N N . GLU A 1 93 ? 0.377 0.016 -15.386 1.00 85.75 93 GLU A N 1
ATOM 729 C CA . GLU A 1 93 ? 1.471 0.811 -15.931 1.00 85.75 93 GLU A CA 1
ATOM 730 C C . GLU A 1 93 ? 2.342 1.390 -14.809 1.00 85.75 93 GLU A C 1
ATOM 732 O O . GLU A 1 93 ? 1.889 2.174 -13.976 1.00 85.75 93 GLU A O 1
ATOM 737 N N . ALA A 1 94 ? 3.632 1.045 -14.803 1.00 86.44 94 ALA A N 1
ATOM 738 C CA . ALA A 1 94 ? 4.573 1.474 -13.765 1.00 86.44 94 ALA A CA 1
ATOM 739 C C . ALA A 1 94 ? 4.683 3.008 -13.641 1.00 86.44 94 ALA A C 1
ATOM 741 O O . ALA A 1 94 ? 4.823 3.524 -12.538 1.00 86.44 94 ALA A O 1
ATOM 742 N N . ARG A 1 95 ? 4.553 3.731 -14.763 1.00 88.06 95 ARG A N 1
ATOM 743 C CA . ARG A 1 95 ? 4.594 5.205 -14.826 1.00 88.06 95 ARG A CA 1
ATOM 744 C C . ARG A 1 95 ? 3.394 5.900 -14.179 1.00 88.06 95 ARG A C 1
ATOM 746 O O . ARG A 1 95 ? 3.481 7.079 -13.866 1.00 88.06 95 ARG A O 1
ATOM 753 N N . GLU A 1 96 ? 2.278 5.192 -14.018 1.00 88.81 96 GLU A N 1
ATOM 754 C CA . GLU A 1 96 ? 1.060 5.730 -13.398 1.00 88.81 96 GLU A CA 1
ATOM 755 C C . GLU A 1 96 ? 1.083 5.572 -11.873 1.00 88.81 96 GLU A C 1
ATOM 757 O O . GLU A 1 96 ? 0.247 6.142 -11.170 1.00 88.81 96 GLU A O 1
ATOM 762 N N . ARG A 1 97 ? 2.051 4.808 -11.350 1.00 92.94 97 ARG A N 1
ATOM 763 C CA . ARG A 1 97 ? 2.222 4.601 -9.915 1.00 92.94 97 ARG A CA 1
ATOM 764 C C . ARG A 1 97 ? 2.832 5.848 -9.268 1.00 92.94 97 ARG A C 1
ATOM 766 O O . ARG A 1 97 ? 3.703 6.493 -9.855 1.00 92.94 97 ARG A O 1
ATOM 773 N N . PRO A 1 98 ? 2.427 6.188 -8.034 1.00 93.00 98 PRO A N 1
ATOM 774 C CA . PRO A 1 98 ? 3.030 7.292 -7.306 1.00 93.00 98 PRO A CA 1
ATOM 775 C C . PRO A 1 98 ? 4.499 6.991 -6.995 1.00 93.00 98 PRO A C 1
ATOM 777 O O . PRO A 1 98 ? 4.875 5.855 -6.717 1.00 93.00 98 PRO A O 1
ATOM 780 N N . ASN A 1 99 ? 5.338 8.025 -6.973 1.00 90.31 99 ASN A N 1
ATOM 781 C CA . ASN A 1 99 ? 6.696 7.876 -6.457 1.00 90.31 99 ASN A CA 1
ATOM 782 C C . ASN A 1 99 ? 6.696 7.798 -4.917 1.00 90.31 99 ASN A C 1
ATOM 784 O O . ASN A 1 99 ? 5.760 8.242 -4.247 1.00 90.31 99 ASN A O 1
ATOM 788 N N . ALA A 1 100 ? 7.789 7.285 -4.348 1.00 85.56 100 ALA A N 1
ATOM 789 C CA . ALA A 1 100 ? 7.931 7.104 -2.903 1.00 85.56 100 ALA A CA 1
ATOM 790 C C . ALA A 1 100 ? 7.719 8.402 -2.098 1.00 85.56 100 ALA A C 1
ATOM 792 O O . ALA A 1 100 ? 7.128 8.371 -1.022 1.00 85.56 100 ALA A O 1
ATOM 793 N N . LYS A 1 101 ? 8.142 9.558 -2.628 1.00 86.56 101 LYS A N 1
ATOM 794 C CA . LYS A 1 101 ? 7.960 10.854 -1.957 1.00 86.56 101 LYS A CA 1
ATOM 795 C C . LYS A 1 101 ? 6.477 11.220 -1.850 1.00 86.56 101 LYS A C 1
ATOM 797 O O . LYS A 1 101 ? 6.023 11.608 -0.780 1.00 86.56 101 LYS A O 1
ATOM 802 N N . SER A 1 102 ? 5.721 11.044 -2.933 1.00 89.94 102 SER A N 1
ATOM 803 C CA . SER A 1 102 ? 4.272 11.277 -2.961 1.00 89.94 102 SER A CA 1
ATOM 804 C C . SER A 1 102 ? 3.514 10.333 -2.021 1.00 89.94 102 SER A C 1
ATOM 806 O O . SER A 1 102 ? 2.575 10.766 -1.352 1.00 89.94 102 SER A O 1
ATOM 808 N N . LEU A 1 103 ? 3.955 9.075 -1.913 1.00 88.31 103 LEU A N 1
ATOM 809 C CA . LEU A 1 103 ? 3.408 8.110 -0.956 1.00 88.31 103 LEU A CA 1
ATOM 810 C C . LEU A 1 103 ? 3.586 8.561 0.489 1.00 88.31 103 LEU A C 1
ATOM 812 O O . LEU A 1 103 ? 2.618 8.581 1.245 1.00 88.31 103 LEU A O 1
ATOM 816 N N . VAL A 1 104 ? 4.803 8.966 0.854 1.00 85.56 104 VAL A N 1
ATOM 817 C CA . VAL A 1 10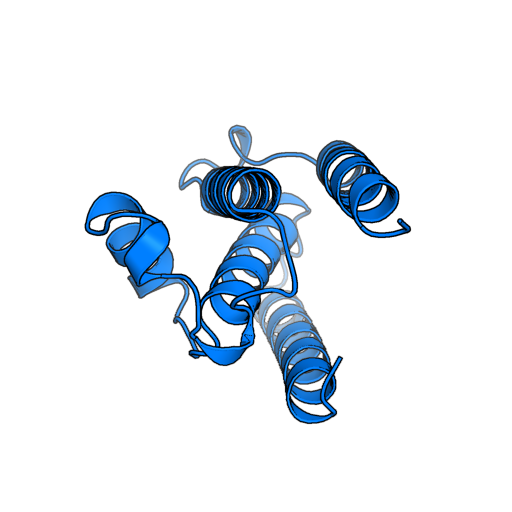4 ? 5.108 9.463 2.199 1.00 85.56 104 VAL A CA 1
ATOM 818 C C . VAL A 1 104 ? 4.257 10.688 2.529 1.00 85.56 104 VAL A C 1
ATOM 820 O O . VAL A 1 104 ? 3.658 10.730 3.597 1.00 85.56 104 VAL A O 1
ATOM 823 N N . THR A 1 105 ? 4.137 11.651 1.610 1.00 87.25 105 THR A N 1
ATOM 824 C CA . THR A 1 105 ? 3.285 12.832 1.818 1.00 87.25 105 THR A CA 1
ATOM 825 C C . THR A 1 105 ? 1.817 12.456 2.017 1.00 87.25 105 THR A C 1
ATOM 827 O O . THR A 1 105 ? 1.191 12.968 2.938 1.00 87.25 105 THR A O 1
ATOM 830 N N . SER A 1 106 ? 1.282 11.540 1.204 1.00 88.06 106 SER A N 1
ATOM 831 C CA . SER A 1 106 ? -0.121 11.110 1.309 1.00 88.06 106 SER A CA 1
ATOM 832 C C . SER A 1 106 ? -0.402 10.436 2.658 1.00 88.06 106 SER A C 1
ATOM 834 O O . SER A 1 106 ? -1.397 10.735 3.308 1.00 88.06 106 SER A O 1
ATOM 836 N N . LEU A 1 107 ? 0.506 9.568 3.114 1.00 86.06 107 LEU A N 1
ATOM 837 C CA . LEU A 1 107 ? 0.373 8.875 4.399 1.00 86.06 107 LEU A CA 1
ATOM 838 C C . LEU A 1 107 ? 0.594 9.799 5.602 1.00 86.06 107 LEU A C 1
ATOM 840 O O . LEU A 1 107 ? -0.046 9.608 6.630 1.00 86.06 107 LEU A O 1
ATOM 844 N N . MET A 1 108 ? 1.464 10.808 5.488 1.00 83.06 108 MET A N 1
ATOM 845 C CA . MET A 1 108 ? 1.644 11.820 6.536 1.00 83.06 108 MET A CA 1
ATOM 846 C C . MET A 1 108 ? 0.375 12.639 6.774 1.00 83.06 108 MET A C 1
ATOM 848 O O . MET A 1 108 ? 0.095 12.975 7.923 1.00 83.06 108 MET A O 1
ATOM 852 N N . SER A 1 109 ? -0.373 12.977 5.718 1.00 82.06 109 SER A N 1
ATOM 853 C CA . SER A 1 109 ? -1.649 13.689 5.862 1.00 82.06 109 SER A CA 1
ATOM 854 C C . SER A 1 109 ? -2.658 12.846 6.640 1.00 82.06 109 SER A C 1
ATOM 856 O O . SER A 1 109 ? -3.141 13.296 7.674 1.00 82.06 109 SER A O 1
ATOM 858 N N . LEU A 1 110 ? -2.843 11.585 6.232 1.00 80.19 110 LEU A N 1
ATOM 859 C CA . LEU A 1 110 ? -3.745 10.642 6.906 1.00 80.19 110 LEU A CA 1
ATOM 860 C C . LEU A 1 110 ? -3.340 10.378 8.365 1.00 80.19 110 LEU A C 1
ATOM 862 O O . LEU A 1 110 ? -4.186 10.226 9.240 1.00 80.19 110 LEU A O 1
ATOM 866 N N . GLN A 1 111 ? -2.036 10.350 8.659 1.00 75.19 111 GLN A N 1
ATOM 867 C CA . GLN A 1 111 ? -1.551 10.164 10.026 1.00 75.19 111 GLN A CA 1
ATOM 868 C C . GLN A 1 111 ? -1.904 11.348 10.939 1.00 75.19 111 GLN A C 1
ATOM 870 O O . GLN A 1 111 ? -2.294 11.126 12.083 1.00 75.19 111 GLN A O 1
ATOM 875 N N . LYS A 1 112 ? -1.770 12.592 10.460 1.00 63.25 112 LYS A N 1
ATOM 876 C CA . LYS A 1 112 ? -2.053 13.797 11.262 1.00 63.25 112 LYS A CA 1
ATOM 877 C C . LYS A 1 112 ? -3.531 13.943 11.611 1.00 63.25 112 LYS A C 1
ATOM 879 O O . LYS A 1 112 ? -3.843 14.450 12.680 1.00 63.25 112 LYS A O 1
ATOM 884 N N . GLU A 1 113 ? -4.419 13.483 10.737 1.00 56.12 113 GLU A N 1
ATOM 885 C CA . GLU A 1 113 ? -5.869 13.477 10.974 1.00 56.12 113 GLU A CA 1
ATOM 886 C C . GLU A 1 113 ? -6.295 12.403 11.993 1.00 56.12 113 GLU A C 1
ATOM 888 O O . GLU A 1 113 ? -7.382 12.483 12.557 1.00 56.12 113 GLU A O 1
ATOM 893 N N . THR A 1 114 ? -5.410 11.446 12.305 1.00 53.00 114 THR A N 1
ATOM 894 C CA . THR A 1 114 ? -5.657 10.366 13.277 1.00 53.00 114 THR A CA 1
ATOM 895 C C . THR A 1 114 ? -5.216 10.719 14.715 1.00 53.00 114 THR A C 1
ATOM 897 O O . THR A 1 114 ? -5.579 10.009 15.650 1.00 53.00 114 THR A O 1
ATOM 900 N N . GLU A 1 115 ? -4.437 11.789 14.936 1.00 47.59 115 GLU A N 1
ATOM 901 C CA . GLU A 1 115 ? -3.933 12.197 16.270 1.00 47.59 115 GLU A CA 1
ATOM 902 C C . GLU A 1 115 ? -4.880 13.149 17.041 1.00 47.59 115 GLU A C 1
ATOM 904 O O . GLU A 1 115 ? -4.415 14.062 17.728 1.00 47.59 115 GLU A O 1
ATOM 909 N N . VAL A 1 116 ? -6.202 12.942 16.953 1.00 41.19 116 VAL A N 1
ATOM 910 C CA . VAL A 1 116 ? -7.211 13.690 17.740 1.00 41.19 116 VAL A CA 1
ATOM 911 C C . VAL A 1 116 ? -7.650 12.912 18.977 1.00 41.19 116 VAL A C 1
ATOM 913 O O . VAL A 1 116 ? -8.004 11.720 18.836 1.00 41.19 116 VAL A O 1
#